Protein AF-A0A2N1KVY8-F1 (afdb_monomer_lite)

Structure (mmCIF, N/CA/C/O backbone):
data_AF-A0A2N1KVY8-F1
#
_entry.id   AF-A0A2N1KVY8-F1
#
loop_
_atom_site.group_PDB
_atom_site.id
_atom_site.type_symbol
_atom_site.label_atom_id
_atom_site.label_alt_id
_atom_site.label_comp_id
_atom_site.label_asym_id
_atom_site.label_entity_id
_atom_site.label_seq_id
_atom_site.pdbx_PDB_ins_code
_atom_site.Cartn_x
_atom_site.Cartn_y
_atom_site.Cartn_z
_atom_site.occupancy
_atom_site.B_iso_or_equiv
_atom_site.auth_seq_id
_atom_site.auth_comp_id
_atom_site.auth_asym_id
_atom_site.auth_atom_id
_atom_site.pdbx_PDB_model_num
ATOM 1 N N . LYS A 1 1 ? -8.249 6.609 19.378 1.00 54.69 1 LYS A N 1
ATOM 2 C CA . LYS A 1 1 ? -9.234 5.636 19.926 1.00 54.69 1 LYS A CA 1
ATOM 3 C C . LYS A 1 1 ? -10.616 5.856 19.312 1.00 54.69 1 LYS A C 1
ATOM 5 O O . LYS A 1 1 ? -11.291 4.869 19.064 1.00 54.69 1 LYS A O 1
ATOM 10 N N . GLU A 1 2 ? -10.975 7.098 18.983 1.00 72.62 2 GLU A N 1
ATOM 11 C CA . GLU A 1 2 ? -12.244 7.465 18.332 1.00 72.62 2 GLU A CA 1
ATOM 12 C C . GLU A 1 2 ? -12.465 6.788 16.970 1.00 72.62 2 GLU A C 1
ATOM 14 O O . GLU A 1 2 ? -13.489 6.140 16.795 1.00 72.62 2 GLU A O 1
ATOM 19 N N . CYS A 1 3 ? -11.470 6.763 16.073 1.00 78.94 3 CYS A N 1
ATOM 20 C CA . CYS A 1 3 ? -11.653 6.208 14.719 1.00 78.94 3 CYS A CA 1
ATOM 21 C C . CYS A 1 3 ? -12.061 4.720 14.678 1.00 78.94 3 CYS A C 1
ATOM 23 O O . CYS A 1 3 ? -12.769 4.289 13.774 1.00 78.94 3 CYS A O 1
ATOM 25 N N . VAL A 1 4 ? -11.616 3.912 15.649 1.00 86.25 4 VAL A N 1
ATOM 26 C CA . VAL A 1 4 ? -12.016 2.493 15.738 1.00 86.25 4 VAL A CA 1
ATOM 27 C C . VAL A 1 4 ? -13.471 2.379 16.195 1.00 86.25 4 VAL A C 1
ATOM 29 O O . VAL A 1 4 ? -14.210 1.545 15.679 1.00 86.25 4 VAL A O 1
ATOM 32 N N . GLY A 1 5 ? -13.888 3.230 17.137 1.00 89.50 5 GLY A N 1
ATOM 33 C CA . GLY A 1 5 ? -15.273 3.298 17.601 1.00 89.50 5 GLY A CA 1
ATOM 34 C C . GLY A 1 5 ? -16.227 3.747 16.495 1.00 89.50 5 GLY A C 1
ATOM 35 O O . GLY A 1 5 ? -17.248 3.101 16.274 1.00 89.50 5 GLY A O 1
ATOM 36 N N . GLU A 1 6 ? -15.854 4.786 15.746 1.00 92.50 6 GLU A N 1
ATOM 37 C CA . GLU A 1 6 ? -16.608 5.276 14.585 1.00 92.50 6 GLU A CA 1
ATOM 38 C C . GLU A 1 6 ? -16.775 4.192 13.517 1.00 92.50 6 GLU A C 1
ATOM 40 O O . GLU A 1 6 ? -17.888 3.954 13.048 1.00 92.50 6 GLU A O 1
ATOM 45 N N . MET A 1 7 ? -15.697 3.476 13.180 1.00 89.94 7 MET A N 1
ATOM 46 C CA . MET A 1 7 ? -15.745 2.403 12.186 1.00 89.94 7 MET A CA 1
ATOM 47 C C . MET A 1 7 ? -16.635 1.240 12.639 1.00 89.94 7 MET A C 1
ATOM 49 O O . MET A 1 7 ? -17.436 0.729 11.859 1.00 89.94 7 MET A O 1
ATOM 53 N N . ILE A 1 8 ? -16.559 0.854 13.917 1.00 92.69 8 ILE A N 1
ATOM 54 C CA . ILE A 1 8 ? -17.454 -0.161 14.487 1.00 92.69 8 ILE A CA 1
ATOM 55 C C . ILE A 1 8 ? -18.911 0.294 14.394 1.00 92.69 8 ILE A C 1
ATOM 57 O O . ILE A 1 8 ? -19.768 -0.506 14.017 1.00 92.69 8 ILE A O 1
ATOM 61 N N . GLN A 1 9 ? -19.206 1.553 14.724 1.00 94.44 9 GLN A N 1
ATOM 62 C CA . GLN A 1 9 ? -20.569 2.074 14.673 1.00 94.44 9 GLN A CA 1
ATOM 63 C C . GLN A 1 9 ? -21.103 2.120 13.239 1.00 94.44 9 GLN A C 1
ATOM 65 O O . GLN A 1 9 ? -22.223 1.681 12.987 1.00 94.44 9 GLN A O 1
ATOM 70 N N . PHE A 1 10 ? -20.284 2.564 12.285 1.00 94.00 10 PHE A N 1
ATOM 71 C CA . PHE A 1 10 ? -20.614 2.521 10.864 1.00 94.00 10 PHE A CA 1
ATOM 72 C C . PHE A 1 10 ? -20.916 1.090 10.402 1.00 94.00 10 PHE A C 1
ATOM 74 O O . PHE A 1 10 ? -21.941 0.847 9.764 1.00 94.00 10 PHE A O 1
ATOM 81 N N . CYS A 1 11 ? -20.071 0.121 10.764 1.00 95.19 11 CYS A N 1
ATOM 82 C CA . CYS A 1 11 ? -20.275 -1.273 10.386 1.00 95.19 11 CYS A CA 1
ATOM 83 C C . CYS A 1 11 ? -21.513 -1.895 11.045 1.00 95.19 11 CYS A C 1
ATOM 85 O O . CYS A 1 11 ? -22.174 -2.704 10.403 1.00 95.19 11 CYS A O 1
ATOM 87 N N . LYS A 1 12 ? -21.861 -1.511 12.281 1.00 94.50 12 LYS A N 1
ATOM 88 C CA . LYS A 1 12 ? -23.121 -1.917 12.928 1.00 94.50 12 LYS A CA 1
ATOM 89 C C . LYS A 1 12 ? -24.340 -1.386 12.176 1.00 94.50 12 LYS A C 1
ATOM 91 O O . LYS A 1 12 ? -25.265 -2.146 11.928 1.00 94.50 12 LYS A O 1
ATOM 96 N N . ASN A 1 13 ? -24.316 -0.115 11.780 1.00 97.00 13 ASN A N 1
ATOM 97 C CA . ASN A 1 13 ? -25.440 0.528 11.096 1.00 97.00 13 ASN A CA 1
ATOM 98 C C . ASN A 1 13 ? -25.689 -0.028 9.679 1.00 97.00 13 ASN A C 1
ATOM 100 O O . ASN A 1 13 ? -26.786 0.130 9.159 1.00 97.00 13 ASN A O 1
ATOM 104 N N . ASN A 1 14 ? -24.685 -0.658 9.059 1.00 95.88 14 ASN A N 1
ATOM 105 C CA . ASN A 1 14 ? -24.742 -1.157 7.678 1.00 95.88 14 ASN A CA 1
ATOM 106 C C . ASN A 1 14 ? -24.672 -2.695 7.569 1.00 95.88 14 ASN A C 1
ATOM 108 O O . ASN A 1 14 ? -24.454 -3.211 6.479 1.00 95.88 14 ASN A O 1
ATOM 112 N N . ASP A 1 15 ? -24.795 -3.428 8.681 1.00 95.06 15 ASP A N 1
ATOM 113 C CA . ASP A 1 15 ? -24.672 -4.898 8.734 1.00 95.06 15 ASP A CA 1
ATOM 114 C C . ASP A 1 15 ? -23.331 -5.456 8.190 1.00 95.06 15 ASP A C 1
ATOM 116 O O . ASP A 1 15 ? -23.224 -6.540 7.621 1.00 95.06 15 ASP A O 1
ATOM 120 N N . LEU A 1 16 ? -22.242 -4.709 8.396 1.00 95.19 16 LEU A N 1
ATOM 121 C CA . LEU A 1 16 ? -20.883 -5.051 7.949 1.00 95.19 16 LEU A CA 1
ATOM 122 C C . LEU A 1 16 ? -20.000 -5.581 9.089 1.00 95.19 16 LEU A C 1
ATOM 124 O O . LEU A 1 16 ? -18.772 -5.605 8.981 1.00 95.19 16 LEU A O 1
ATOM 128 N N . LEU A 1 17 ? -20.590 -5.997 10.213 1.00 93.50 17 LEU A N 1
ATOM 129 C CA . LEU A 1 17 ? -19.836 -6.335 11.425 1.00 93.50 17 LEU A CA 1
ATOM 130 C C . LEU A 1 17 ? -18.857 -7.500 11.205 1.00 93.50 17 LEU A C 1
ATOM 132 O O . LEU A 1 17 ? -17.714 -7.445 11.657 1.00 93.50 17 LEU A O 1
ATOM 136 N N . ARG A 1 18 ? -19.275 -8.538 10.469 1.00 93.00 18 ARG A N 1
ATOM 137 C CA . ARG A 1 18 ? -18.409 -9.683 10.129 1.00 93.00 18 ARG A CA 1
ATOM 138 C C . ARG A 1 18 ? -17.202 -9.261 9.293 1.00 93.00 18 ARG A C 1
ATOM 140 O O . ARG A 1 18 ? -16.092 -9.727 9.544 1.00 93.00 18 ARG A O 1
ATOM 147 N N . LEU A 1 19 ? -17.410 -8.349 8.344 1.00 91.56 19 LEU A N 1
ATOM 148 C CA . LEU A 1 19 ? -16.342 -7.794 7.517 1.00 91.56 19 LEU A CA 1
ATOM 149 C C . LEU A 1 19 ? -15.353 -6.992 8.372 1.00 91.56 19 LEU A C 1
ATOM 151 O O . LEU A 1 19 ? -14.143 -7.159 8.235 1.00 91.56 19 LEU A O 1
ATOM 155 N N . TRP A 1 20 ? -15.856 -6.179 9.304 1.00 93.25 20 TRP A N 1
ATOM 156 C CA . TRP A 1 20 ? -15.003 -5.455 10.243 1.00 93.25 20 TRP A CA 1
ATOM 157 C C . TRP A 1 20 ? -14.165 -6.393 11.117 1.00 93.25 20 TRP A C 1
ATOM 159 O O . TRP A 1 20 ? -12.968 -6.166 11.276 1.00 93.25 20 TRP A O 1
ATOM 169 N N . ILE A 1 21 ? -14.754 -7.473 11.642 1.00 93.19 21 ILE A N 1
ATOM 170 C CA . ILE A 1 21 ? -14.025 -8.475 12.436 1.00 93.19 21 ILE A CA 1
ATOM 171 C C . ILE A 1 21 ? -12.881 -9.083 11.619 1.00 93.19 21 ILE A C 1
ATOM 173 O O . ILE A 1 21 ? -11.760 -9.184 12.121 1.00 93.19 21 ILE A O 1
ATOM 177 N N . TYR A 1 22 ? -13.142 -9.448 10.361 1.00 93.25 22 TYR A N 1
ATOM 178 C CA . TYR A 1 22 ? -12.115 -9.957 9.456 1.00 93.25 22 TYR A CA 1
ATOM 179 C C . TYR A 1 22 ? -10.989 -8.937 9.248 1.00 93.25 22 TYR A C 1
ATOM 181 O O . TYR A 1 22 ? -9.819 -9.249 9.478 1.00 93.25 22 TYR A O 1
ATOM 189 N N . PHE A 1 23 ? -11.333 -7.700 8.883 1.00 89.69 23 PHE A N 1
ATOM 190 C CA . PHE A 1 23 ? -10.346 -6.646 8.668 1.00 89.69 23 PHE A CA 1
ATOM 191 C C . PHE A 1 23 ? -9.538 -6.335 9.924 1.00 89.69 23 PHE A C 1
ATOM 193 O O . PHE A 1 23 ? -8.323 -6.167 9.849 1.00 89.69 23 PHE A O 1
ATOM 200 N N . TRP A 1 24 ? -10.172 -6.290 11.092 1.00 91.62 24 TRP A N 1
ATOM 201 C CA . TRP A 1 24 ? -9.460 -6.084 12.344 1.00 91.62 24 TRP A CA 1
ATOM 202 C C . TRP A 1 24 ? -8.482 -7.224 12.618 1.00 91.62 24 TRP A C 1
ATOM 204 O O . TRP A 1 24 ? -7.305 -6.976 12.878 1.00 91.62 24 TRP A O 1
ATOM 214 N N . LYS A 1 25 ? -8.939 -8.475 12.516 1.00 91.31 25 LYS A N 1
ATOM 215 C CA . LYS A 1 25 ? -8.119 -9.652 12.813 1.00 91.31 25 LYS A CA 1
ATOM 216 C C . LYS A 1 25 ? -6.921 -9.769 11.874 1.00 91.31 25 LYS A C 1
ATOM 218 O O . LYS A 1 25 ? -5.808 -9.976 12.351 1.00 91.31 25 LYS A O 1
ATOM 223 N N . GLU A 1 26 ? -7.139 -9.604 10.573 1.00 90.00 26 GLU A N 1
ATOM 224 C CA . GLU A 1 26 ? -6.115 -9.873 9.563 1.00 90.00 26 GLU A CA 1
ATOM 225 C C . GLU A 1 26 ? -5.266 -8.648 9.198 1.00 90.00 26 GLU A C 1
ATOM 227 O O . GLU A 1 26 ? -4.102 -8.811 8.836 1.00 90.00 26 GLU A O 1
ATOM 232 N N . TRP A 1 27 ? -5.796 -7.427 9.330 1.00 85.62 27 TRP A N 1
ATOM 233 C CA . TRP A 1 27 ? -5.139 -6.215 8.829 1.00 85.62 27 TRP A CA 1
ATOM 234 C C . TRP A 1 27 ? -4.875 -5.205 9.951 1.00 85.62 27 TRP A C 1
ATOM 236 O O . TRP A 1 27 ? -3.725 -4.850 10.198 1.00 85.62 27 TRP A O 1
ATOM 246 N N . TYR A 1 28 ? -5.903 -4.736 10.655 1.00 87.19 28 TYR A N 1
ATOM 247 C CA . TYR A 1 28 ? -5.776 -3.552 11.520 1.00 87.19 28 TYR A CA 1
ATOM 248 C C . TYR A 1 28 ? -5.334 -3.832 12.963 1.00 87.19 28 TYR A C 1
ATOM 250 O O . TYR A 1 28 ? -4.995 -2.895 13.688 1.00 87.19 28 TYR A O 1
ATOM 258 N N . SER A 1 29 ? -5.298 -5.094 13.400 1.00 88.62 29 SER A N 1
ATOM 259 C CA . SER A 1 29 ? -4.796 -5.443 14.731 1.00 88.62 29 SER A CA 1
ATOM 260 C C . SER A 1 29 ? -3.337 -5.015 14.883 1.00 88.62 29 SER A C 1
ATOM 262 O O . SER A 1 29 ? -2.553 -5.097 13.943 1.00 88.62 29 SER A O 1
ATOM 264 N N . LYS A 1 30 ? -2.933 -4.581 16.083 1.00 84.75 30 LYS A N 1
ATOM 265 C CA . LYS A 1 30 ? -1.588 -4.022 16.326 1.00 84.75 30 LYS A CA 1
ATOM 266 C C . LYS A 1 30 ? -0.450 -4.920 15.814 1.00 84.75 30 LYS A C 1
ATOM 268 O O . LYS A 1 30 ? 0.511 -4.414 15.241 1.00 84.75 30 LYS A O 1
ATOM 273 N N . GLY A 1 31 ? -0.574 -6.236 16.006 1.00 8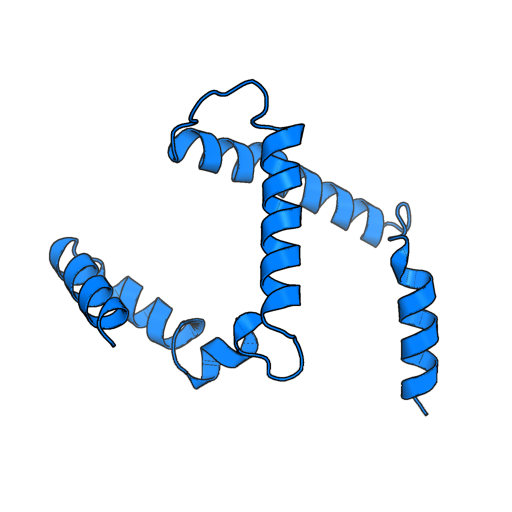5.94 31 GLY A N 1
ATOM 274 C CA . GLY A 1 31 ? 0.418 -7.215 15.553 1.00 85.94 31 GLY A CA 1
ATOM 275 C C . GLY A 1 31 ? 0.459 -7.404 14.034 1.00 85.94 31 GLY A C 1
ATOM 276 O O . GLY A 1 31 ? 1.517 -7.702 13.496 1.00 85.94 31 GLY A O 1
ATOM 277 N N . LYS A 1 32 ? -0.661 -7.200 13.332 1.00 86.62 32 LYS A N 1
ATOM 278 C CA . LYS A 1 32 ? -0.733 -7.292 11.867 1.00 86.62 32 LYS A CA 1
ATOM 279 C C . LYS A 1 32 ? -0.395 -5.969 11.197 1.00 86.62 32 LYS A C 1
ATOM 281 O O . LYS A 1 32 ? 0.363 -5.959 10.236 1.00 86.62 32 LYS A O 1
ATOM 286 N N . TRP A 1 33 ? -0.890 -4.859 11.739 1.00 83.75 33 TRP A N 1
ATOM 287 C CA . TRP A 1 33 ? -0.666 -3.502 11.247 1.00 83.75 33 TRP A CA 1
ATOM 288 C C . TRP A 1 33 ? 0.817 -3.223 11.008 1.00 83.75 33 TRP A C 1
ATOM 290 O O . TRP A 1 33 ? 1.187 -2.739 9.944 1.00 83.75 33 TRP A O 1
ATOM 300 N N . ILE A 1 34 ? 1.683 -3.604 11.953 1.00 82.31 34 ILE A N 1
ATOM 301 C CA . ILE A 1 34 ? 3.129 -3.374 11.839 1.00 82.31 34 ILE A CA 1
ATOM 302 C C . ILE A 1 34 ? 3.783 -4.117 10.660 1.00 82.31 34 ILE A C 1
ATOM 304 O O . ILE A 1 34 ? 4.845 -3.705 10.202 1.00 82.31 34 ILE A O 1
ATOM 308 N N . LEU A 1 35 ? 3.157 -5.185 10.155 1.00 78.50 35 LEU A N 1
ATOM 309 C CA . LEU A 1 35 ? 3.697 -6.001 9.065 1.00 78.50 35 LEU A CA 1
ATOM 310 C C . LEU A 1 35 ? 3.507 -5.349 7.693 1.00 78.50 35 LEU A C 1
ATOM 312 O O . LEU A 1 35 ? 4.347 -5.526 6.816 1.00 78.50 35 LEU A O 1
ATOM 316 N N . TRP A 1 36 ? 2.420 -4.602 7.489 1.00 76.19 36 TRP A N 1
ATOM 317 C CA . TRP A 1 36 ? 2.073 -4.055 6.171 1.00 76.19 36 TRP A CA 1
ATOM 318 C C . TRP A 1 36 ? 1.977 -2.528 6.149 1.00 76.19 36 TRP A C 1
ATOM 320 O O . TRP A 1 36 ? 2.249 -1.906 5.118 1.00 76.19 36 TRP A O 1
ATOM 330 N N . ALA A 1 37 ? 1.642 -1.888 7.271 1.00 78.31 37 ALA A N 1
ATOM 331 C CA . ALA A 1 37 ? 1.596 -0.440 7.347 1.00 78.31 37 ALA A CA 1
ATOM 332 C C . ALA A 1 37 ? 3.022 0.108 7.421 1.00 78.31 37 ALA A C 1
ATOM 334 O O . ALA A 1 37 ? 3.651 0.144 8.477 1.00 78.31 37 ALA A O 1
ATOM 335 N N . ARG A 1 38 ? 3.531 0.605 6.289 1.00 69.88 38 ARG A N 1
ATOM 336 C CA . ARG A 1 38 ? 4.875 1.210 6.212 1.00 69.88 38 ARG A CA 1
ATOM 337 C C . ARG A 1 38 ? 5.055 2.367 7.199 1.00 69.88 38 ARG A C 1
ATOM 339 O O . ARG A 1 38 ? 6.155 2.561 7.691 1.00 69.88 38 ARG A O 1
ATOM 346 N N . ALA A 1 39 ? 3.974 3.077 7.529 1.00 73.12 39 ALA A N 1
ATOM 347 C CA . ALA A 1 39 ? 3.966 4.134 8.539 1.00 73.12 39 ALA A CA 1
ATOM 348 C C . ALA A 1 39 ? 4.210 3.627 9.973 1.00 73.12 39 ALA A C 1
ATOM 350 O O . ALA A 1 39 ? 4.568 4.414 10.836 1.00 73.12 39 ALA A O 1
ATOM 351 N N . ALA A 1 40 ? 4.012 2.338 10.252 1.00 77.06 40 ALA A N 1
ATOM 352 C CA . ALA A 1 40 ? 4.295 1.746 11.558 1.00 77.06 40 ALA A CA 1
ATOM 353 C C . ALA A 1 40 ? 5.739 1.237 11.690 1.00 77.06 40 ALA A C 1
ATOM 355 O O . ALA A 1 40 ? 6.158 0.848 12.782 1.00 77.06 40 ALA A O 1
ATOM 356 N N . ASN A 1 41 ? 6.503 1.215 10.593 1.00 77.88 41 ASN A N 1
ATOM 357 C CA . ASN A 1 41 ? 7.880 0.750 10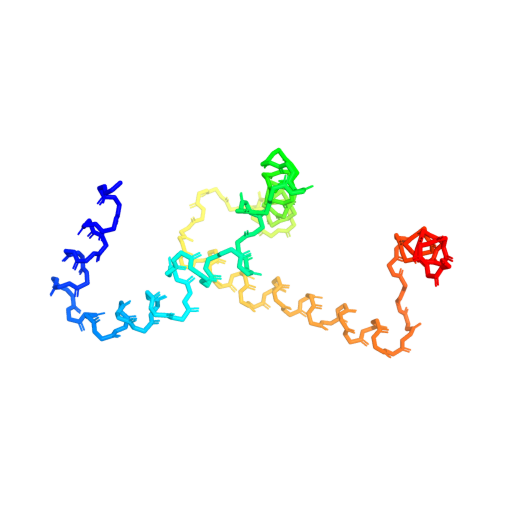.601 1.00 77.88 41 ASN A CA 1
ATOM 358 C C . ASN A 1 41 ? 8.801 1.857 11.130 1.00 77.88 41 ASN A C 1
ATOM 360 O O . ASN A 1 41 ? 8.978 2.880 10.478 1.00 77.88 41 ASN A O 1
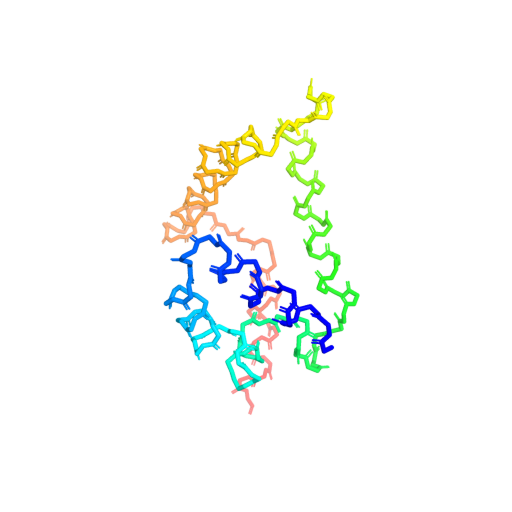ATOM 364 N N . LYS A 1 42 ? 9.443 1.621 12.279 1.00 77.69 42 LYS A N 1
ATOM 365 C CA . LYS A 1 42 ? 10.364 2.577 12.921 1.00 77.69 42 LYS A CA 1
ATOM 366 C C . LYS A 1 42 ? 11.552 2.978 12.036 1.00 77.69 42 LYS A C 1
ATOM 368 O O . LYS A 1 42 ? 12.081 4.071 12.194 1.00 77.69 42 LYS A O 1
ATOM 373 N N . ASN A 1 43 ? 11.948 2.118 11.099 1.00 78.00 43 ASN A N 1
ATOM 374 C CA . ASN A 1 43 ? 13.074 2.356 10.193 1.00 78.00 43 ASN A CA 1
ATOM 375 C C . ASN A 1 43 ? 12.673 3.191 8.967 1.00 78.00 43 ASN A C 1
ATOM 377 O O . ASN A 1 43 ? 13.530 3.708 8.249 1.00 78.00 43 ASN A O 1
ATOM 381 N N . VAL A 1 44 ? 11.372 3.319 8.696 1.00 71.00 44 VAL A N 1
ATOM 382 C CA . VAL A 1 44 ? 10.841 4.115 7.591 1.00 71.00 44 VAL A CA 1
ATOM 383 C C . VAL A 1 44 ? 10.259 5.389 8.181 1.00 71.00 44 VAL A C 1
ATOM 385 O O . VAL A 1 44 ? 9.225 5.364 8.837 1.00 71.00 44 VAL A O 1
ATOM 388 N N . SER A 1 45 ? 10.913 6.526 7.941 1.00 73.00 45 SER A N 1
ATOM 389 C CA . SER A 1 45 ? 10.380 7.798 8.428 1.00 73.00 45 SER A CA 1
ATOM 390 C C . SER A 1 45 ? 8.980 8.052 7.860 1.00 73.00 45 SER A C 1
ATOM 392 O O . SER A 1 45 ? 8.714 7.797 6.680 1.00 73.00 45 SER A O 1
ATOM 394 N N . HIS A 1 46 ? 8.086 8.601 8.686 1.00 69.69 46 HIS A N 1
ATOM 395 C CA . HIS A 1 46 ? 6.741 8.989 8.251 1.00 69.69 46 HIS A CA 1
ATOM 396 C C . HIS A 1 46 ? 6.780 9.894 7.012 1.00 69.69 46 HIS A C 1
ATOM 398 O O . HIS A 1 46 ? 5.988 9.709 6.094 1.00 69.69 46 HIS A O 1
ATOM 404 N N . ILE A 1 47 ? 7.773 10.789 6.936 1.00 66.50 47 ILE A N 1
ATOM 405 C CA . ILE A 1 47 ? 8.019 11.666 5.782 1.00 66.50 47 ILE A CA 1
ATOM 406 C C . ILE A 1 47 ? 8.194 10.848 4.494 1.00 66.50 47 ILE A C 1
ATOM 408 O O . ILE A 1 47 ? 7.552 11.143 3.491 1.00 66.50 47 ILE A O 1
ATOM 412 N N . LYS A 1 48 ? 8.990 9.770 4.515 1.00 71.19 48 LYS A N 1
ATOM 413 C CA . LYS A 1 48 ? 9.179 8.900 3.342 1.00 71.19 48 LYS A CA 1
ATOM 414 C C . LYS A 1 48 ? 7.882 8.198 2.933 1.00 71.19 48 LYS A C 1
ATOM 416 O O . LYS A 1 48 ? 7.626 8.052 1.740 1.00 71.19 48 LYS A O 1
ATOM 421 N N . ALA A 1 49 ? 7.058 7.775 3.893 1.00 71.94 49 ALA A N 1
ATOM 422 C CA . ALA A 1 49 ? 5.766 7.157 3.596 1.00 71.94 49 ALA A CA 1
ATOM 423 C C . ALA A 1 49 ? 4.804 8.153 2.925 1.00 71.94 49 ALA A C 1
ATOM 425 O O . ALA A 1 49 ? 4.204 7.823 1.901 1.00 71.94 49 ALA A O 1
ATOM 426 N N . THR A 1 50 ? 4.726 9.382 3.442 1.00 77.44 50 THR A N 1
ATOM 427 C CA . THR A 1 50 ? 3.927 10.466 2.857 1.00 77.44 50 THR A CA 1
ATOM 428 C C . THR A 1 50 ? 4.412 10.822 1.455 1.00 77.44 50 THR A C 1
ATOM 430 O O . THR A 1 50 ? 3.604 10.844 0.534 1.00 77.44 50 THR A O 1
ATOM 433 N N . MET A 1 51 ? 5.723 10.973 1.244 1.00 78.81 51 MET A N 1
ATOM 434 C CA . MET A 1 51 ? 6.292 11.281 -0.076 1.00 78.81 51 MET A CA 1
ATOM 435 C C . MET A 1 51 ? 5.955 10.224 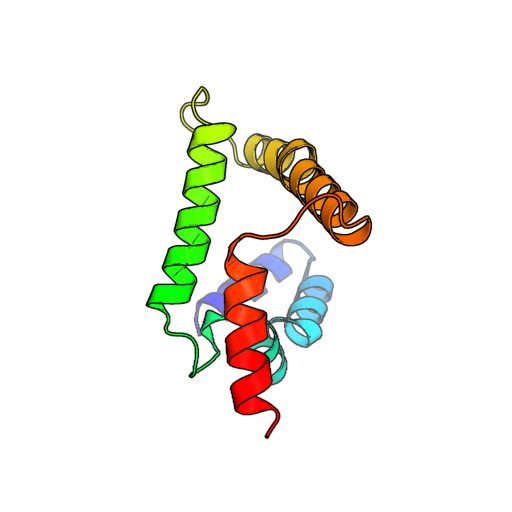-1.134 1.00 78.81 51 MET A C 1
ATOM 437 O O . MET A 1 51 ? 5.686 10.564 -2.284 1.00 78.81 51 MET A O 1
ATOM 441 N N . VAL A 1 52 ? 5.954 8.937 -0.771 1.00 79.50 52 VAL A N 1
ATOM 442 C CA . VAL A 1 52 ? 5.570 7.855 -1.693 1.00 79.50 52 VAL A CA 1
ATOM 443 C C . VAL A 1 52 ? 4.093 7.962 -2.071 1.00 79.50 52 VAL A C 1
ATOM 445 O O . VAL A 1 52 ? 3.751 7.848 -3.249 1.00 79.50 52 VAL A O 1
ATOM 448 N N . VAL A 1 53 ? 3.224 8.206 -1.089 1.00 82.25 53 VAL A N 1
ATOM 449 C CA . VAL A 1 53 ? 1.784 8.386 -1.315 1.00 82.25 53 VAL A CA 1
ATOM 450 C C . VAL A 1 53 ? 1.528 9.627 -2.175 1.00 82.25 53 VAL A C 1
ATOM 452 O O . VAL A 1 53 ? 0.812 9.545 -3.169 1.00 82.25 53 VAL A O 1
ATOM 455 N N . GLU A 1 54 ? 2.162 10.755 -1.865 1.00 86.12 54 GLU A N 1
ATOM 456 C CA . GLU A 1 54 ? 2.070 11.998 -2.637 1.00 86.12 54 GLU A CA 1
ATOM 457 C C . GLU A 1 54 ? 2.586 11.841 -4.066 1.00 86.12 54 GLU A C 1
ATOM 459 O O . GLU A 1 54 ? 1.938 12.301 -5.004 1.00 86.12 54 GLU A O 1
ATOM 464 N N . SER A 1 55 ? 3.720 11.162 -4.252 1.00 86.38 55 SER A N 1
ATOM 465 C CA . SER A 1 55 ? 4.274 10.856 -5.572 1.00 86.38 55 SER A CA 1
ATOM 466 C C . SER A 1 55 ? 3.294 10.021 -6.400 1.00 86.38 55 SER A C 1
ATOM 468 O O . SER A 1 55 ? 3.021 10.346 -7.559 1.00 86.38 55 SER A O 1
ATOM 470 N N . HIS A 1 56 ? 2.684 9.002 -5.788 1.00 86.88 56 HIS A N 1
ATOM 471 C CA . HIS A 1 56 ? 1.665 8.184 -6.439 1.00 86.88 56 HIS A CA 1
ATOM 472 C C . HIS A 1 56 ? 0.428 9.009 -6.824 1.00 86.88 56 HIS A C 1
ATOM 474 O O . HIS A 1 56 ? -0.019 8.963 -7.973 1.00 86.88 56 HIS A O 1
ATOM 480 N N . TRP A 1 57 ? -0.084 9.833 -5.907 1.00 88.25 57 TRP A N 1
ATOM 481 C CA . TRP A 1 57 ? -1.209 10.727 -6.183 1.00 88.25 57 TRP A CA 1
ATOM 482 C C . TRP A 1 57 ? -0.885 11.782 -7.235 1.00 88.25 57 TRP A C 1
ATOM 484 O O . TRP A 1 57 ? -1.754 12.127 -8.033 1.00 88.25 57 TRP A O 1
ATOM 494 N N . ARG A 1 58 ? 0.346 12.298 -7.276 1.00 90.56 58 ARG A N 1
ATOM 495 C CA . ARG A 1 58 ? 0.799 13.224 -8.318 1.00 90.56 58 ARG A CA 1
ATOM 496 C C . ARG A 1 58 ? 0.727 12.565 -9.691 1.00 90.56 58 ARG A C 1
ATOM 498 O O . ARG A 1 58 ? 0.187 13.183 -10.602 1.00 90.56 58 ARG A O 1
ATOM 505 N N . HIS A 1 59 ? 1.199 11.325 -9.821 1.00 88.56 59 HIS A N 1
ATOM 506 C CA . HIS A 1 59 ? 1.133 10.565 -11.071 1.00 88.56 59 HIS A CA 1
ATOM 507 C C . HIS A 1 59 ? -0.315 10.352 -11.529 1.00 88.56 59 HIS A C 1
ATOM 509 O O . HIS A 1 59 ? -0.653 10.693 -12.656 1.00 88.56 59 HIS A O 1
ATOM 515 N N . ILE A 1 60 ? -1.205 9.898 -10.639 1.00 90.69 60 ILE A N 1
ATOM 516 C CA . ILE A 1 60 ? -2.630 9.706 -10.967 1.00 90.69 60 ILE A CA 1
ATOM 517 C C . ILE A 1 60 ? -3.283 11.029 -11.384 1.00 90.69 60 ILE A C 1
ATOM 519 O O . ILE A 1 60 ? -4.004 11.083 -12.383 1.00 90.69 60 ILE A O 1
ATOM 523 N N . LYS A 1 61 ? -3.034 12.107 -10.628 1.00 88.81 61 LYS A N 1
ATOM 524 C CA . LYS A 1 61 ? -3.610 13.422 -10.921 1.00 88.81 61 LYS A CA 1
ATOM 525 C C . LYS A 1 61 ? -3.170 13.938 -12.285 1.00 88.81 61 LYS A C 1
ATOM 527 O O . LYS A 1 61 ? -4.010 14.381 -13.059 1.00 88.81 61 LYS A O 1
ATOM 532 N N . HIS A 1 62 ? -1.877 13.854 -12.569 1.00 89.06 62 HIS A N 1
ATOM 533 C CA . HIS A 1 62 ? -1.298 14.381 -13.794 1.00 89.06 62 HIS A CA 1
ATOM 534 C C . HIS A 1 62 ? -1.650 13.526 -15.021 1.00 89.06 62 HIS A C 1
ATOM 536 O O . HIS A 1 62 ? -2.073 14.058 -16.040 1.00 89.06 62 HIS A O 1
ATOM 542 N N . ASP A 1 63 ? -1.564 12.201 -14.917 1.00 88.38 63 ASP A N 1
ATOM 543 C CA . ASP A 1 63 ? -1.643 11.333 -16.098 1.00 88.38 63 ASP A CA 1
ATOM 544 C C . ASP A 1 63 ? -3.065 10.844 -16.390 1.00 88.38 63 ASP A C 1
ATOM 546 O O . ASP A 1 63 ? -3.380 10.447 -17.516 1.00 88.38 63 ASP A O 1
ATOM 550 N N . HIS A 1 64 ? -3.955 10.874 -15.395 1.00 88.94 64 HIS A N 1
ATOM 551 C CA . HIS A 1 64 ? -5.322 10.382 -15.558 1.00 88.94 64 HIS A CA 1
ATOM 552 C C . HIS A 1 64 ? -6.402 11.403 -15.223 1.00 88.94 64 HIS A C 1
ATOM 554 O O . HIS A 1 64 ? -7.458 11.364 -15.855 1.00 88.94 64 HIS A O 1
ATOM 560 N N . LEU A 1 65 ? -6.168 12.309 -14.267 1.00 88.88 65 LEU A N 1
ATOM 561 C CA . LEU A 1 65 ? -7.204 13.233 -13.788 1.00 88.88 65 LEU A CA 1
ATOM 562 C C . LEU A 1 65 ? -7.050 14.677 -14.274 1.00 88.88 65 LEU A C 1
ATOM 564 O O . LEU A 1 65 ? -7.882 15.503 -13.920 1.00 88.88 65 LEU A O 1
ATOM 568 N N . TYR A 1 66 ? -6.056 14.997 -15.108 1.00 87.56 66 TYR A N 1
ATOM 569 C CA . TYR A 1 66 ? -5.766 16.388 -15.488 1.00 87.56 66 TYR A CA 1
ATOM 570 C C . TYR A 1 66 ? -6.930 17.113 -16.186 1.00 87.56 66 TYR A C 1
ATOM 572 O O . TYR A 1 66 ? -7.027 18.332 -16.103 1.00 87.56 66 TYR A O 1
ATOM 580 N N . LYS A 1 67 ? -7.831 16.374 -16.849 1.00 87.56 67 LYS A N 1
ATOM 581 C CA . LYS A 1 67 ? -9.040 16.916 -17.503 1.00 87.56 67 LYS A CA 1
ATOM 582 C C . LYS A 1 67 ? -10.279 16.929 -16.609 1.00 87.56 67 LYS A C 1
ATOM 584 O O . LYS A 1 67 ? -11.303 17.478 -17.002 1.00 87.56 67 LYS A O 1
ATOM 589 N N . PHE A 1 68 ? -10.219 16.304 -15.436 1.00 86.31 68 PHE A N 1
ATOM 590 C CA . PHE A 1 68 ? -11.370 16.142 -14.560 1.00 86.31 68 PHE A CA 1
ATOM 591 C C . PHE A 1 68 ? -11.287 17.131 -13.407 1.00 86.31 68 PHE A C 1
ATOM 593 O O . PHE A 1 68 ? -10.509 16.966 -12.468 1.00 86.31 68 PHE A O 1
ATOM 600 N N . HIS A 1 69 ? -12.138 18.149 -13.449 1.00 82.69 69 HIS A N 1
ATOM 601 C CA . HIS A 1 69 ? -12.304 19.042 -12.316 1.00 82.69 69 HIS A CA 1
ATOM 602 C C . HIS A 1 69 ? -13.195 18.363 -11.266 1.00 82.69 69 HIS A C 1
ATOM 604 O O . HIS A 1 69 ? -14.374 18.128 -11.515 1.00 82.69 69 HIS A O 1
ATOM 610 N N . LYS A 1 70 ? -12.625 18.035 -10.097 1.00 84.12 70 LYS A N 1
ATOM 611 C CA . LYS A 1 70 ? -13.312 17.352 -8.978 1.00 84.12 70 LYS A CA 1
ATOM 612 C C . LYS A 1 70 ? -13.976 16.018 -9.390 1.00 84.12 70 LYS A C 1
ATOM 614 O O . LYS A 1 70 ? -15.202 15.902 -9.357 1.00 84.12 70 LYS A O 1
ATOM 619 N N . PRO A 1 71 ? -13.191 14.995 -9.775 1.00 85.94 71 PRO A N 1
ATOM 620 C CA . PRO A 1 71 ? -13.737 13.686 -10.125 1.00 85.94 71 PRO A CA 1
ATOM 621 C C . PRO A 1 71 ? -14.501 13.079 -8.940 1.00 85.94 71 PRO A C 1
ATOM 623 O O . PRO A 1 71 ? -14.026 13.110 -7.804 1.00 85.94 71 PRO A O 1
ATOM 626 N N . ARG A 1 72 ? -15.672 12.490 -9.212 1.00 90.25 72 ARG A N 1
ATOM 627 C CA . ARG A 1 72 ? -16.387 11.672 -8.221 1.00 90.25 72 ARG A CA 1
ATOM 628 C C . ARG A 1 72 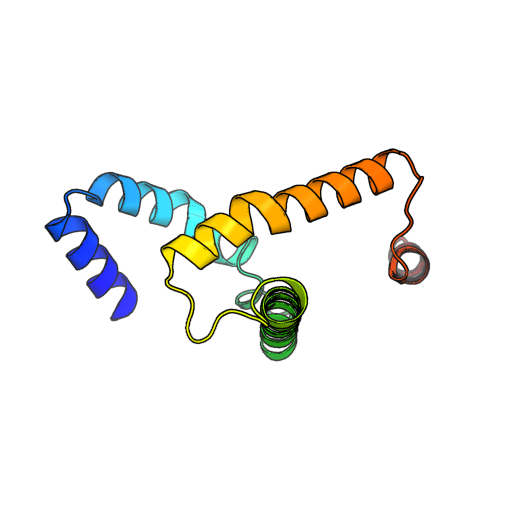? -15.536 10.463 -7.829 1.00 90.25 72 ARG A C 1
ATOM 630 O O . ARG A 1 72 ? -14.765 9.955 -8.648 1.00 90.25 72 ARG A O 1
ATOM 637 N N . VAL A 1 73 ? -15.723 9.978 -6.602 1.00 89.31 73 VAL A N 1
ATOM 638 C CA . VAL A 1 73 ? -14.986 8.822 -6.065 1.00 89.31 73 VAL A CA 1
ATOM 639 C C . VAL A 1 73 ? -15.141 7.598 -6.970 1.00 89.31 73 VAL A C 1
ATOM 641 O O . VAL A 1 73 ? -14.149 6.943 -7.270 1.00 89.31 73 VAL A O 1
ATOM 644 N N . ASP A 1 74 ? -16.331 7.351 -7.518 1.00 92.81 74 ASP A N 1
ATOM 645 C CA . ASP A 1 74 ? -16.572 6.217 -8.421 1.00 92.81 74 ASP A CA 1
ATOM 646 C C . ASP A 1 74 ? -15.730 6.291 -9.701 1.00 92.81 74 ASP A C 1
ATOM 648 O O . ASP A 1 74 ? -15.185 5.290 -10.168 1.00 92.81 74 ASP A O 1
ATOM 652 N N . HIS A 1 75 ? -15.567 7.496 -10.254 1.00 89.88 75 HIS A N 1
ATOM 653 C CA . HIS A 1 75 ? -14.755 7.709 -11.449 1.00 89.88 75 HIS A CA 1
ATOM 654 C C . HIS A 1 75 ? -13.265 7.510 -11.158 1.00 89.88 75 HIS A C 1
ATOM 656 O O . HIS A 1 75 ? -12.539 6.915 -11.957 1.00 89.88 75 HIS A O 1
ATOM 662 N N . LEU A 1 76 ? -12.813 7.959 -9.985 1.00 90.81 76 LEU A N 1
ATOM 663 C CA . LEU A 1 76 ? -11.467 7.683 -9.501 1.00 90.81 76 LEU A CA 1
ATOM 664 C C . LEU A 1 76 ? -11.240 6.172 -9.341 1.00 90.81 76 LEU A C 1
ATOM 666 O O . LEU A 1 76 ? -10.252 5.657 -9.860 1.00 90.81 76 LEU A O 1
ATOM 670 N N . CYS A 1 77 ? -12.166 5.453 -8.701 1.00 92.38 77 CYS A N 1
ATOM 671 C CA . CYS A 1 77 ? -12.116 3.996 -8.563 1.00 92.38 77 CYS A CA 1
ATOM 672 C C . CYS A 1 77 ? -12.039 3.302 -9.929 1.00 92.38 77 CYS A C 1
ATOM 674 O O . CYS A 1 77 ? -11.195 2.430 -10.136 1.00 92.38 77 CYS A O 1
ATOM 676 N N . PHE A 1 78 ? -12.855 3.735 -10.893 1.00 93.81 78 PHE A N 1
ATOM 677 C CA . PHE A 1 78 ? -12.813 3.224 -12.261 1.00 93.81 78 PHE A CA 1
ATOM 678 C C . PHE A 1 78 ? -11.434 3.420 -12.908 1.00 93.81 78 PHE A C 1
ATOM 680 O O . PHE A 1 78 ? -10.883 2.477 -13.476 1.00 93.81 78 PHE A O 1
ATOM 687 N N . ILE A 1 79 ? -10.844 4.614 -12.796 1.00 92.31 79 ILE A N 1
ATOM 688 C CA . ILE A 1 79 ? -9.507 4.909 -13.331 1.00 92.31 79 ILE A CA 1
ATOM 689 C C . ILE A 1 79 ? -8.439 4.044 -12.663 1.00 92.31 79 ILE A C 1
ATOM 691 O O . ILE A 1 79 ? -7.592 3.477 -13.358 1.00 92.31 79 ILE A O 1
ATOM 695 N N . LEU A 1 80 ? -8.478 3.918 -11.336 1.00 91.56 80 LEU A N 1
ATOM 696 C CA . LEU A 1 80 ? -7.527 3.099 -10.592 1.00 91.56 80 LEU A CA 1
ATOM 697 C C . LEU A 1 80 ? -7.571 1.648 -11.080 1.00 91.56 80 LEU A C 1
ATOM 699 O O . LEU A 1 80 ? -6.541 1.095 -11.461 1.00 91.56 80 LEU A O 1
ATOM 703 N N . VAL A 1 81 ? -8.766 1.059 -11.152 1.00 92.81 81 VAL A N 1
ATOM 704 C CA . VAL A 1 81 ? -8.946 -0.349 -11.526 1.00 92.81 81 VAL A CA 1
ATOM 705 C C . VAL A 1 81 ? -8.636 -0.593 -13.000 1.00 92.81 81 VAL A C 1
ATOM 707 O O . VAL A 1 81 ? -7.926 -1.538 -13.335 1.00 92.81 81 VAL A O 1
ATOM 710 N N . LYS A 1 82 ? -9.159 0.241 -13.903 1.00 94.00 82 LYS A N 1
ATOM 711 C CA . LYS A 1 82 ? -9.090 -0.024 -15.348 1.00 94.00 82 LYS A CA 1
ATOM 712 C C . LYS A 1 82 ? -7.833 0.512 -16.018 1.00 94.00 82 LYS A C 1
ATOM 714 O O . LYS A 1 82 ? -7.471 -0.001 -17.074 1.00 94.00 82 LYS A O 1
ATOM 719 N N . LYS A 1 83 ? -7.170 1.518 -15.447 1.00 91.50 83 LYS A N 1
ATOM 720 C CA . LYS A 1 83 ? -5.974 2.130 -16.046 1.00 91.50 83 LYS A CA 1
ATOM 721 C C . LYS A 1 83 ? -4.737 1.884 -15.198 1.00 91.50 83 LYS A C 1
ATOM 723 O O . LYS A 1 83 ? -3.818 1.214 -15.662 1.00 91.50 83 LYS A O 1
ATOM 728 N N . VAL A 1 84 ? -4.733 2.366 -13.956 1.00 91.56 84 VAL A N 1
ATOM 729 C CA . VAL A 1 84 ? -3.524 2.368 -13.114 1.00 91.56 84 VAL A CA 1
ATOM 730 C C . VAL A 1 84 ? -3.055 0.947 -12.822 1.00 91.56 84 VAL A C 1
ATOM 732 O O . VAL A 1 84 ? -1.896 0.631 -13.082 1.00 91.56 84 VAL A O 1
ATOM 735 N N . ILE A 1 85 ? -3.941 0.072 -12.336 1.00 90.88 85 ILE A N 1
ATOM 736 C CA . ILE A 1 85 ? -3.589 -1.319 -12.013 1.00 90.88 85 ILE A CA 1
ATOM 737 C C . ILE A 1 85 ? -3.091 -2.052 -13.260 1.00 90.88 85 ILE A C 1
ATOM 739 O O . ILE A 1 85 ? -2.020 -2.652 -13.218 1.00 90.88 85 ILE A O 1
ATOM 743 N N . ASN A 1 86 ? -3.803 -1.944 -14.383 1.00 92.38 86 ASN A N 1
ATOM 744 C CA . ASN A 1 86 ? -3.404 -2.589 -15.636 1.00 92.38 86 ASN A CA 1
ATOM 745 C C . ASN A 1 86 ? -2.021 -2.127 -16.119 1.00 92.38 86 ASN A C 1
ATOM 747 O O . ASN A 1 86 ? -1.201 -2.949 -16.525 1.00 92.38 86 ASN A O 1
ATOM 751 N N . GLN A 1 87 ? -1.717 -0.832 -16.008 1.00 90.62 87 GLN A N 1
ATOM 752 C CA . GLN A 1 87 ? -0.393 -0.305 -16.334 1.00 90.62 87 GLN A CA 1
ATOM 753 C C . GLN A 1 87 ? 0.700 -0.871 -15.414 1.00 90.62 87 GLN A C 1
ATOM 755 O O . GLN A 1 87 ? 1.794 -1.184 -15.890 1.00 90.62 87 GLN A O 1
ATOM 760 N N . GLN A 1 88 ? 0.431 -1.024 -14.112 1.00 89.25 88 GLN A N 1
ATOM 761 C CA . GLN A 1 88 ? 1.399 -1.633 -13.193 1.00 89.25 88 GLN A CA 1
ATOM 762 C C . GLN A 1 88 ? 1.587 -3.128 -13.465 1.00 89.25 88 GLN A C 1
ATOM 764 O O . GLN A 1 88 ? 2.724 -3.593 -13.477 1.00 89.25 88 GLN A O 1
ATOM 769 N N . LEU A 1 89 ? 0.510 -3.869 -13.740 1.00 92.94 89 LEU A N 1
ATOM 770 C CA . LEU A 1 89 ? 0.584 -5.287 -14.103 1.00 92.94 89 LEU A CA 1
ATOM 771 C C . LEU A 1 89 ? 1.418 -5.491 -15.368 1.00 92.94 89 LEU A C 1
ATOM 773 O O . LEU A 1 89 ? 2.314 -6.332 -15.380 1.00 92.94 89 LEU A O 1
ATOM 777 N N . TYR A 1 90 ? 1.204 -4.661 -16.389 1.00 92.62 90 TYR A N 1
ATOM 778 C CA . TYR A 1 90 ? 2.017 -4.687 -17.601 1.00 92.62 90 TYR A CA 1
ATOM 779 C C . TYR A 1 90 ? 3.501 -4.414 -17.308 1.00 92.62 90 TYR A C 1
ATOM 781 O O . TYR A 1 90 ? 4.376 -5.137 -17.781 1.00 92.62 90 TYR A O 1
ATOM 789 N N . ARG A 1 91 ? 3.816 -3.421 -16.464 1.00 89.19 91 ARG A N 1
ATOM 790 C CA . ARG A 1 91 ? 5.203 -3.163 -16.035 1.00 89.19 91 ARG A CA 1
ATOM 791 C C . ARG A 1 91 ? 5.813 -4.352 -15.294 1.00 89.19 91 ARG A C 1
ATOM 793 O O . ARG A 1 91 ? 6.970 -4.675 -15.543 1.00 89.19 91 ARG A O 1
ATOM 800 N N . ILE A 1 92 ? 5.059 -5.010 -14.414 1.00 90.06 92 ILE A N 1
ATOM 801 C CA . ILE A 1 92 ? 5.505 -6.220 -13.708 1.00 90.06 92 ILE A CA 1
ATOM 802 C C . ILE A 1 92 ? 5.789 -7.346 -14.704 1.00 90.06 92 ILE A C 1
ATOM 804 O O . ILE A 1 92 ? 6.834 -7.986 -14.608 1.00 90.06 92 ILE A O 1
ATOM 808 N N . GLN A 1 93 ? 4.923 -7.542 -15.696 1.00 94.38 93 GLN A N 1
ATOM 809 C CA . GLN A 1 93 ? 5.134 -8.531 -16.749 1.00 94.38 93 GLN A CA 1
ATOM 810 C C . GLN A 1 93 ? 6.428 -8.253 -17.530 1.00 94.38 93 GLN A C 1
ATOM 812 O O . GLN A 1 93 ? 7.228 -9.162 -17.747 1.00 94.38 93 GLN A O 1
ATOM 817 N N . LEU A 1 94 ? 6.694 -6.993 -17.887 1.00 93.00 94 LEU A N 1
ATOM 818 C CA . LEU A 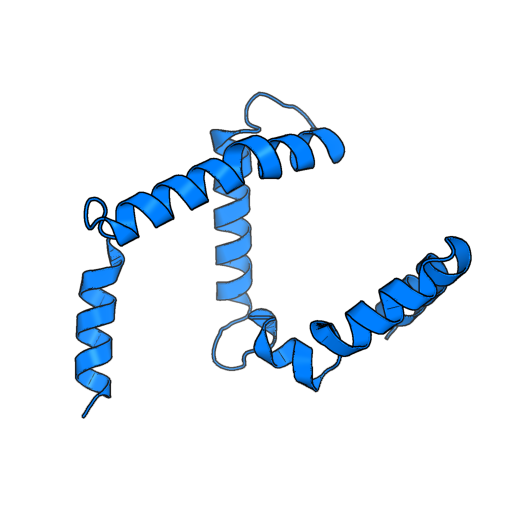1 94 ? 7.948 -6.610 -18.541 1.00 93.00 94 LEU A CA 1
ATOM 819 C C . LEU A 1 94 ? 9.180 -6.844 -17.651 1.00 93.00 94 LEU A C 1
ATOM 821 O O . LEU A 1 94 ? 10.227 -7.241 -18.164 1.00 93.00 94 LEU A O 1
ATOM 825 N N . LEU A 1 95 ? 9.070 -6.625 -16.333 1.00 90.31 95 LEU A N 1
ATOM 826 C CA . LEU A 1 95 ? 10.137 -6.943 -15.373 1.00 90.31 95 LEU A CA 1
ATOM 827 C C . LEU A 1 95 ? 10.417 -8.446 -15.325 1.00 90.31 95 LEU A C 1
ATOM 829 O O . LEU A 1 95 ? 11.578 -8.847 -15.337 1.00 90.31 95 LEU A O 1
ATOM 833 N N . GLN A 1 96 ? 9.368 -9.268 -15.278 1.00 90.19 96 GLN A N 1
ATOM 834 C CA . GLN A 1 96 ? 9.482 -10.728 -15.255 1.00 90.19 96 GLN A CA 1
ATOM 835 C C . GLN A 1 96 ? 10.121 -11.266 -16.539 1.00 90.19 96 GLN A C 1
ATOM 837 O O . GLN A 1 96 ? 10.934 -12.181 -16.484 1.00 90.19 96 GLN A O 1
ATOM 842 N N . GLN A 1 97 ? 9.812 -10.655 -17.684 1.00 93.12 97 GLN A N 1
ATOM 843 C CA . GLN A 1 97 ? 10.412 -10.989 -18.979 1.00 93.12 97 GLN A CA 1
ATOM 844 C C . GLN A 1 97 ? 11.834 -10.431 -19.163 1.00 93.12 97 GLN A C 1
ATOM 846 O O . GLN A 1 97 ? 12.437 -10.645 -20.212 1.00 93.12 97 GLN A O 1
ATOM 851 N N . GLY A 1 98 ? 12.358 -9.656 -18.207 1.00 88.88 98 GLY A N 1
ATOM 852 C CA . GLY A 1 98 ? 13.656 -8.982 -18.328 1.00 88.88 98 GLY A CA 1
ATOM 853 C C . GLY A 1 98 ? 13.699 -7.866 -19.381 1.00 88.88 98 GLY A C 1
ATOM 854 O O . GLY A 1 98 ? 14.765 -7.325 -19.656 1.00 88.88 98 GLY A O 1
ATOM 855 N N . ARG A 1 99 ? 12.549 -7.492 -19.959 1.00 88.50 99 ARG A N 1
ATOM 856 C CA . ARG A 1 99 ? 12.416 -6.439 -20.984 1.00 88.50 99 ARG A CA 1
ATOM 857 C C . ARG A 1 99 ? 12.362 -5.035 -20.397 1.00 88.50 99 ARG A C 1
ATOM 859 O O . ARG A 1 99 ? 12.457 -4.049 -21.121 1.00 88.50 99 ARG A O 1
ATOM 866 N N . TYR A 1 100 ? 12.196 -4.941 -19.086 1.00 86.81 100 TYR A N 1
ATOM 867 C CA . TYR A 1 100 ? 12.278 -3.701 -18.341 1.00 86.81 100 TYR A CA 1
ATOM 868 C C . TYR A 1 100 ? 13.211 -3.907 -17.149 1.00 86.81 100 TYR A C 1
ATOM 870 O O . TYR A 1 100 ? 13.186 -4.946 -16.493 1.00 86.81 100 TYR A O 1
ATOM 878 N N . SER A 1 101 ? 14.043 -2.910 -16.863 1.00 84.19 101 SER A N 1
ATOM 879 C CA . SER A 1 101 ? 14.852 -2.863 -15.649 1.00 84.19 101 SER A CA 1
ATOM 880 C C . SER A 1 101 ? 14.534 -1.574 -14.920 1.00 84.19 101 SER A C 1
ATOM 882 O O . SER A 1 101 ? 14.673 -0.490 -15.485 1.00 84.19 101 SER A O 1
ATOM 884 N N . VAL A 1 102 ? 14.138 -1.681 -13.651 1.00 84.50 102 VAL A N 1
ATOM 885 C CA . VAL A 1 102 ? 13.955 -0.489 -12.821 1.00 84.50 102 VAL A CA 1
ATOM 886 C C . VAL A 1 102 ? 15.302 0.224 -12.631 1.00 84.50 102 VAL A C 1
ATOM 888 O O . VAL A 1 102 ? 16.299 -0.451 -12.355 1.00 84.50 102 VAL A O 1
ATOM 891 N N . PRO A 1 103 ? 15.363 1.563 -12.759 1.00 84.00 103 PRO A N 1
ATOM 892 C CA . PRO A 1 103 ? 16.620 2.311 -12.660 1.00 84.00 103 PRO A CA 1
ATOM 893 C C . PRO A 1 103 ? 17.370 2.063 -11.345 1.00 84.00 103 PRO A C 1
ATOM 895 O O . PRO A 1 103 ? 18.570 1.810 -11.355 1.00 84.00 103 PRO A O 1
ATOM 898 N N . TRP A 1 104 ? 16.636 2.002 -10.231 1.00 82.44 104 TRP A N 1
ATOM 899 C CA . TRP A 1 104 ? 17.185 1.769 -8.891 1.00 82.44 104 TRP A CA 1
ATOM 900 C C . TRP A 1 104 ? 17.698 0.336 -8.660 1.00 82.44 104 TRP A C 1
ATOM 902 O O . TRP A 1 104 ? 18.329 0.066 -7.641 1.00 82.44 104 TRP A O 1
ATOM 912 N N . ARG A 1 105 ? 17.457 -0.614 -9.583 1.00 83.75 105 ARG A N 1
ATOM 913 C CA . ARG A 1 105 ? 17.847 -2.029 -9.411 1.00 83.75 105 ARG A CA 1
ATOM 914 C C . ARG A 1 105 ? 19.352 -2.195 -9.243 1.00 83.75 105 ARG A C 1
ATOM 916 O O . ARG A 1 105 ? 19.786 -3.074 -8.502 1.00 83.75 105 ARG A O 1
ATOM 923 N N . LYS A 1 106 ? 20.135 -1.409 -9.990 1.00 85.75 106 LYS A N 1
ATOM 924 C CA . LYS A 1 106 ? 21.601 -1.489 -9.978 1.00 85.75 106 LYS A CA 1
ATOM 925 C C . LYS A 1 106 ? 22.146 -1.067 -8.618 1.00 85.75 106 LYS A C 1
ATOM 927 O O . LYS A 1 106 ? 22.916 -1.821 -8.028 1.00 85.75 106 LYS A O 1
ATOM 932 N N . ASP A 1 107 ? 21.678 0.072 -8.119 1.00 87.69 107 ASP A N 1
ATOM 933 C CA . ASP A 1 107 ? 22.084 0.622 -6.825 1.00 87.69 107 ASP A CA 1
ATOM 934 C C . ASP A 1 107 ? 21.658 -0.304 -5.686 1.00 87.69 107 ASP A C 1
ATOM 936 O O . ASP A 1 107 ? 22.489 -0.713 -4.880 1.00 87.69 107 ASP A O 1
ATOM 940 N N . PHE A 1 108 ? 20.409 -0.778 -5.712 1.00 84.50 108 PHE A N 1
ATOM 941 C CA . PHE A 1 108 ? 19.916 -1.749 -4.737 1.00 84.50 108 PHE A CA 1
ATOM 942 C C . PHE A 1 108 ? 20.748 -3.037 -4.717 1.00 84.50 108 PHE A C 1
ATOM 944 O O . PHE A 1 108 ? 21.120 -3.521 -3.655 1.00 84.50 108 PHE A O 1
ATOM 951 N N . LYS A 1 109 ? 21.082 -3.603 -5.886 1.00 87.06 109 LYS A N 1
ATOM 952 C CA . LYS A 1 109 ? 21.904 -4.823 -5.961 1.00 87.06 109 LYS A CA 1
ATOM 953 C C . LYS A 1 109 ? 23.316 -4.592 -5.412 1.00 87.06 109 LYS A C 1
ATOM 955 O O . LYS A 1 109 ? 23.908 -5.521 -4.867 1.00 87.06 109 LYS A O 1
ATOM 960 N N . LYS A 1 110 ? 23.866 -3.386 -5.583 1.00 90.06 110 LYS A N 1
ATOM 961 C CA . LYS A 1 110 ? 25.168 -2.998 -5.031 1.00 90.06 110 LYS A CA 1
ATOM 962 C C . LYS A 1 110 ? 25.114 -2.934 -3.505 1.00 90.06 110 LYS A C 1
ATOM 964 O O . LYS A 1 110 ? 25.952 -3.563 -2.871 1.00 90.06 110 LYS A O 1
ATOM 969 N N . GLU A 1 111 ? 24.128 -2.240 -2.942 1.00 89.56 111 GLU A N 1
ATOM 970 C CA . GLU A 1 111 ? 23.918 -2.155 -1.488 1.00 89.56 111 GLU A CA 1
ATOM 971 C C . GLU A 1 111 ? 23.657 -3.537 -0.876 1.00 89.56 111 GLU A C 1
ATOM 973 O O . GLU A 1 111 ? 24.282 -3.905 0.112 1.00 89.56 111 GLU A O 1
ATOM 978 N N . TRP A 1 112 ? 22.812 -4.356 -1.510 1.00 86.88 112 TRP A N 1
ATOM 979 C CA . TRP A 1 112 ? 22.507 -5.711 -1.041 1.00 86.88 112 TRP A CA 1
ATOM 980 C C . TRP A 1 112 ? 23.768 -6.558 -0.855 1.00 86.88 112 TRP A C 1
ATOM 982 O O . TRP A 1 112 ? 23.977 -7.136 0.204 1.00 86.88 112 TRP A O 1
ATOM 992 N N . LYS A 1 113 ? 24.656 -6.570 -1.857 1.00 91.19 113 LYS A N 1
ATOM 993 C CA . LYS A 1 113 ? 25.924 -7.312 -1.795 1.00 91.19 113 LYS A CA 1
ATOM 994 C C . LYS A 1 113 ? 26.874 -6.820 -0.702 1.00 91.19 113 LYS A C 1
ATOM 996 O O . LYS A 1 113 ? 27.731 -7.584 -0.271 1.00 91.19 113 LYS A O 1
ATOM 1001 N N . GLN A 1 114 ? 26.782 -5.552 -0.302 1.00 90.00 114 GLN A N 1
ATOM 1002 C CA . GLN A 1 114 ? 27.598 -5.008 0.787 1.00 90.00 114 GLN A CA 1
ATOM 1003 C C . GLN A 1 114 ? 27.126 -5.513 2.153 1.00 90.00 114 GLN A C 1
ATOM 1005 O O . GLN A 1 114 ? 27.955 -5.679 3.038 1.00 90.00 114 GLN A O 1
ATOM 1010 N N . HIS A 1 115 ? 25.827 -5.778 2.299 1.00 82.19 115 HIS A N 1
ATOM 1011 C CA . HIS A 1 115 ? 25.203 -6.265 3.533 1.00 82.19 115 HIS A CA 1
ATOM 1012 C C . HIS A 1 115 ? 25.037 -7.793 3.597 1.00 82.19 115 HIS A C 1
ATOM 1014 O O . HIS A 1 115 ? 24.567 -8.312 4.602 1.00 82.19 115 HIS A O 1
ATOM 1020 N N . GLU A 1 116 ? 25.375 -8.508 2.523 1.00 79.88 116 GLU A N 1
ATOM 1021 C CA . GLU A 1 116 ? 25.345 -9.977 2.453 1.00 79.88 116 GLU A CA 1
ATOM 1022 C C . GLU A 1 116 ? 26.602 -10.629 3.074 1.00 79.88 116 GLU A C 1
ATOM 1024 O O . GLU A 1 116 ? 26.628 -11.843 3.264 1.00 79.88 116 GLU A O 1
ATOM 1029 N N . LYS A 1 117 ? 27.631 -9.833 3.396 1.00 51.03 117 LYS A N 1
ATOM 1030 C CA . LYS A 1 117 ? 28.809 -10.238 4.180 1.00 51.03 117 LYS A CA 1
ATOM 1031 C C . LYS A 1 117 ? 28.621 -9.907 5.653 1.00 51.03 117 LYS A C 1
ATOM 1033 O O . LYS A 1 117 ? 29.101 -10.715 6.474 1.00 51.03 117 LYS A O 1
#

Organism: NCBI:txid588596

Radius of gyration: 19.21 Å; chains: 1; bounding box: 54×30×41 Å

Foldseek 3Di:
DVVLVVVCVVCVVVVNNVVNVVCCVQDVPPVRVCVPVLCNPPVRPVVNVVVVVVVVVVCCCVVPVVPPDPDDPVVSVCCCVVPVVVVVVVVVVCVVVVVDDDPCPVVVVVVVVVVVD

pLDDT: mean 86.31, std 7.92, range [51.03, 97.0]

Sequence (117 aa):
KECVGEMIQFCKNNDLLRLWIYFWKEWYSKGKWILWARAANKNVSHIKATMVVESHWRHIKHDHLYKFHKPRVDHLCFILVKKVINQQLYRIQLLQQGRYSVPWRKDFKKEWKQHEK

Secondary structure (DSSP, 8-state):
-HHHHHHHHHHHHTT-HHHHHHHIIIIISHHHHHHH-GGG-TTS-HHHHHHHHHHHHHHHHHHTSTT-SS--HHHHHHHIIIIIHHHHHHHHHHHHTTS---TTHHHHHHHHHHH--